Protein AF-A0A0M9AL67-F1 (afdb_monomer_lite)

Secondary structure (DSSP, 8-state):
--------GGGG--EEEEEEEEEESSGGG--TT-EEEETT--S-EEEEEEEEEEEEETTEEEEEEEEEEEEEE-GGG-EEEEEEEE-SSS-EEEEEEEEHHHHTT--SPPB--EEEEEEE-SS------------

Organism: NCBI:txid1765655

Radius of gyration: 18.08 Å; chains: 1; bounding box: 63×35×52 Å

pLDDT: mean 74.51, std 18.35, range [35.19, 95.38]

Sequence (135 aa):
MNERNQRSIDANLESIELGEPERIGHLSELEVGDRVVWGDYTTPRTVVQLGVREKGREGDTDAHVETPLVKVAGPRGKVHILAHRIHRYEEQGDIVATEERTFSKAGRIAAVDIVRTHIGGSRCRVEGNQPAEVA

Foldseek 3Di:
DDPPPCPPLLNPWDKDFDPDKDWDPAPVVADFQWWKDKDPDPDTWGFHDKDWDWDDQVPDRPDIDIWIWTWTQDPPRWIKIWTFDDDNPDDRHAIFIDTPVCVVVDDDTDGMIMITGIHTDPDPPDDDDDDDDDD

Structure (mmCIF, N/CA/C/O backbone):
data_AF-A0A0M9AL67-F1
#
_entry.id   AF-A0A0M9AL67-F1
#
loop_
_atom_site.group_PDB
_atom_site.id
_atom_site.type_symbol
_atom_site.label_atom_id
_atom_site.label_alt_id
_atom_site.label_comp_id
_atom_site.label_asym_id
_atom_site.label_entity_id
_atom_site.label_seq_id
_atom_site.pdbx_PDB_ins_code
_atom_site.Cartn_x
_atom_site.Cartn_y
_atom_site.Cartn_z
_atom_site.occupancy
_atom_site.B_iso_or_equiv
_atom_site.auth_seq_id
_atom_site.auth_comp_id
_atom_site.auth_asym_id
_atom_site.auth_atom_id
_atom_site.pdbx_PDB_model_num
ATOM 1 N N . MET A 1 1 ? 3.498 25.429 27.336 1.00 35.19 1 MET A N 1
ATOM 2 C CA . MET A 1 1 ? 3.402 23.998 26.977 1.00 35.19 1 MET A CA 1
ATOM 3 C C . MET A 1 1 ? 2.885 23.943 25.551 1.00 35.19 1 MET A C 1
ATOM 5 O O . MET A 1 1 ? 1.749 24.324 25.333 1.00 35.19 1 MET A O 1
ATOM 9 N N . ASN A 1 2 ? 3.733 23.606 24.575 1.00 35.72 2 ASN A N 1
ATOM 10 C CA . ASN A 1 2 ? 3.325 23.567 23.167 1.00 35.72 2 ASN A CA 1
ATOM 11 C C . ASN A 1 2 ? 2.825 22.161 22.841 1.00 35.72 2 ASN A C 1
ATOM 13 O O . ASN A 1 2 ? 3.619 21.276 22.519 1.00 35.72 2 ASN A O 1
ATOM 17 N N . GLU A 1 3 ? 1.514 21.971 22.947 1.00 37.78 3 GLU A N 1
ATOM 18 C CA . GLU A 1 3 ? 0.808 20.806 22.425 1.00 37.78 3 GLU A CA 1
ATOM 19 C C . GLU A 1 3 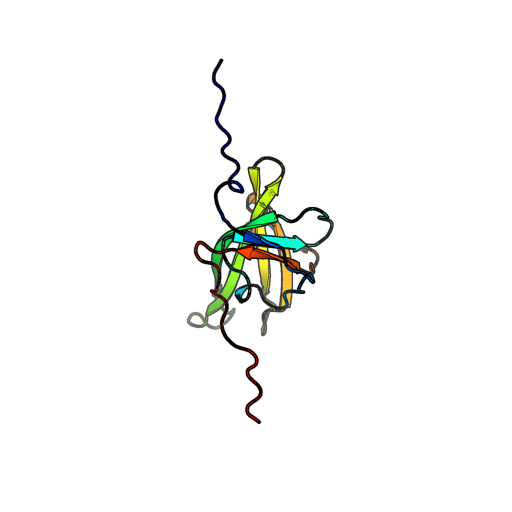? 0.946 20.811 20.901 1.00 37.78 3 GLU A C 1
ATOM 21 O O . GLU A 1 3 ? 0.213 21.476 20.167 1.00 37.78 3 GLU A O 1
ATOM 26 N N . ARG A 1 4 ? 1.973 20.112 20.408 1.00 44.41 4 ARG A N 1
ATOM 27 C CA . ARG A 1 4 ? 2.116 19.821 18.985 1.00 44.41 4 ARG A CA 1
ATOM 28 C C . ARG A 1 4 ? 0.943 18.935 18.604 1.00 44.41 4 ARG A C 1
ATOM 30 O O . ARG A 1 4 ? 0.946 17.740 18.874 1.00 44.41 4 ARG A O 1
ATOM 37 N N . ASN A 1 5 ? -0.045 19.577 17.999 1.00 39.50 5 ASN A N 1
ATOM 38 C CA . ASN A 1 5 ? -1.213 19.004 17.363 1.00 39.50 5 ASN A CA 1
ATOM 39 C C . ASN A 1 5 ? -0.748 18.040 16.255 1.00 39.50 5 ASN A C 1
ATOM 41 O O . ASN A 1 5 ? -0.662 18.396 15.081 1.00 39.50 5 ASN A O 1
ATOM 45 N N . GLN A 1 6 ? -0.368 16.823 16.652 1.00 41.16 6 GLN A N 1
ATOM 46 C CA . GLN A 1 6 ? -0.267 15.659 15.784 1.00 41.16 6 GLN A CA 1
ATOM 47 C C . GLN A 1 6 ? -1.692 15.325 15.351 1.00 41.16 6 GLN A C 1
ATOM 49 O O . GLN A 1 6 ? -2.309 14.393 15.857 1.00 41.16 6 GLN A O 1
ATOM 54 N N . ARG A 1 7 ? -2.239 16.125 14.428 1.00 41.28 7 ARG A N 1
ATOM 55 C CA . ARG A 1 7 ? -3.385 15.704 13.629 1.00 41.28 7 ARG A CA 1
ATOM 56 C C . ARG A 1 7 ? -2.927 14.439 12.922 1.00 41.28 7 ARG A C 1
ATOM 58 O O . ARG A 1 7 ? -2.105 14.512 12.008 1.00 41.28 7 ARG A O 1
ATOM 65 N N . SER A 1 8 ? -3.346 13.288 13.447 1.00 48.88 8 SER A N 1
ATOM 66 C CA . SER A 1 8 ? -3.047 11.996 12.847 1.00 48.88 8 SER A CA 1
ATOM 67 C C . SER A 1 8 ? -3.469 12.090 11.391 1.00 48.88 8 SER A C 1
ATOM 69 O O . SER A 1 8 ? -4.581 12.526 11.102 1.00 48.88 8 SER A O 1
ATOM 71 N N . ILE A 1 9 ? -2.576 11.731 10.478 1.00 51.62 9 ILE A N 1
ATOM 72 C CA . ILE A 1 9 ? -2.830 11.780 9.032 1.00 51.62 9 ILE A CA 1
ATOM 73 C C . ILE A 1 9 ? -4.054 10.897 8.683 1.00 51.62 9 ILE A C 1
ATOM 75 O O . ILE A 1 9 ? -4.727 11.131 7.688 1.00 51.62 9 ILE A O 1
ATOM 79 N N . ASP A 1 10 ? -4.403 9.959 9.572 1.00 49.06 10 ASP A N 1
ATOM 80 C CA . ASP A 1 10 ? -5.607 9.121 9.544 1.00 49.06 10 ASP A CA 1
ATOM 81 C C . ASP A 1 10 ? -6.940 9.863 9.771 1.00 49.06 10 ASP A C 1
ATOM 83 O O . ASP A 1 10 ? -7.990 9.358 9.390 1.00 49.06 10 ASP A O 1
ATOM 87 N N . ALA A 1 11 ? -6.945 11.021 10.439 1.00 47.31 11 ALA A N 1
ATOM 88 C CA . ALA A 1 11 ? -8.153 11.546 11.087 1.00 47.31 11 ALA A CA 1
ATOM 89 C C . ALA A 1 11 ? -9.150 12.261 10.154 1.00 47.31 11 ALA A C 1
ATOM 91 O O . ALA A 1 11 ? -10.189 12.703 10.631 1.00 47.31 11 ALA A O 1
ATOM 92 N N . ASN A 1 12 ? -8.849 12.404 8.859 1.00 54.31 12 ASN A N 1
ATOM 93 C CA . ASN A 1 12 ? -9.640 13.240 7.944 1.00 54.31 12 ASN A CA 1
ATOM 94 C C . ASN A 1 12 ? -10.112 12.530 6.665 1.00 54.31 12 ASN A C 1
ATOM 96 O O . ASN A 1 12 ? -10.646 13.189 5.776 1.00 54.31 12 ASN A O 1
ATOM 100 N N . LEU A 1 13 ? -9.900 11.216 6.551 1.00 68.88 13 LEU A N 1
ATOM 101 C CA . LEU A 1 13 ? -10.368 10.426 5.413 1.00 68.88 13 LEU A CA 1
ATOM 102 C C . LEU A 1 13 ? -11.521 9.534 5.883 1.00 68.88 13 LEU A C 1
ATOM 104 O O . LEU A 1 13 ? -11.318 8.585 6.644 1.00 68.88 13 LEU A O 1
ATOM 108 N N . GLU A 1 14 ? -12.740 9.889 5.477 1.00 74.75 14 GLU A N 1
ATOM 109 C CA . GLU A 1 14 ? -13.932 9.074 5.717 1.00 74.75 14 GLU A CA 1
ATOM 110 C C . GLU A 1 14 ? -13.779 7.724 5.004 1.00 74.75 14 GLU A C 1
ATOM 112 O O . GLU A 1 14 ? -13.307 7.651 3.867 1.00 74.75 14 GLU A O 1
ATOM 117 N N . SER A 1 15 ? -14.129 6.645 5.706 1.00 82.31 15 SER A N 1
ATOM 118 C CA . SER A 1 15 ? -14.033 5.276 5.194 1.00 82.31 15 SER A CA 1
ATOM 119 C C . SER A 1 15 ? -15.153 4.417 5.772 1.00 82.31 15 SER A C 1
ATOM 121 O O . SER A 1 15 ? -15.598 4.654 6.898 1.00 82.31 15 SER A O 1
ATOM 123 N N . ILE A 1 16 ? -15.606 3.434 4.999 1.00 86.19 16 ILE A N 1
ATOM 124 C CA . ILE A 1 16 ? -16.683 2.508 5.364 1.00 86.19 16 ILE A CA 1
ATOM 125 C C . ILE A 1 16 ? -16.072 1.127 5.567 1.00 86.19 16 ILE A C 1
ATOM 127 O O . ILE A 1 16 ? -15.363 0.638 4.688 1.00 86.19 16 ILE A O 1
ATOM 131 N N . GLU A 1 17 ? -16.334 0.514 6.721 1.00 88.75 17 GLU A N 1
ATOM 132 C CA . GLU A 1 17 ? -15.915 -0.859 7.014 1.00 88.75 17 GLU A CA 1
ATOM 133 C C . GLU A 1 17 ? -16.648 -1.854 6.104 1.00 88.75 17 GLU A C 1
ATOM 135 O O . GLU A 1 17 ? -17.858 -1.754 5.895 1.00 88.75 17 GLU A O 1
ATOM 140 N N . LEU A 1 18 ? -15.905 -2.808 5.547 1.00 87.19 18 LEU A N 1
ATOM 141 C CA . LEU A 1 18 ? -16.454 -3.877 4.723 1.00 87.19 18 LEU A CA 1
ATOM 142 C C . LEU A 1 18 ? -17.014 -4.993 5.606 1.00 87.19 18 LEU A C 1
ATOM 144 O O . LEU A 1 18 ? -16.375 -5.400 6.574 1.00 87.19 18 LEU A O 1
ATOM 148 N N . GLY A 1 19 ? -18.177 -5.533 5.231 1.00 84.44 19 GLY A N 1
ATOM 149 C CA . GLY A 1 19 ? -18.757 -6.697 5.911 1.00 84.44 19 GLY A CA 1
ATOM 150 C C . GLY A 1 19 ? -17.884 -7.951 5.798 1.00 84.44 19 GLY A C 1
ATOM 151 O O . GLY A 1 19 ? -17.827 -8.746 6.731 1.00 84.44 19 GLY A O 1
ATOM 152 N N . GLU A 1 20 ? -17.155 -8.088 4.688 1.00 89.06 20 GLU A N 1
ATOM 153 C CA . GLU A 1 20 ? -16.137 -9.117 4.486 1.00 89.06 20 GLU A CA 1
ATOM 154 C C . GLU A 1 20 ? -14.843 -8.461 3.976 1.00 89.06 20 GLU A C 1
ATOM 156 O O . GLU A 1 20 ? -14.890 -7.712 2.995 1.00 89.06 20 GLU A O 1
ATOM 161 N N . PRO A 1 21 ? -13.684 -8.700 4.621 1.00 92.00 21 PRO A N 1
ATOM 162 C CA . PRO A 1 21 ? -12.407 -8.191 4.136 1.00 92.00 21 PRO A CA 1
ATOM 163 C C . PRO A 1 21 ? -12.048 -8.748 2.757 1.00 92.00 21 PRO A C 1
ATOM 165 O O . PRO A 1 21 ? -12.215 -9.935 2.483 1.00 92.00 21 PRO A O 1
ATOM 168 N N . GLU A 1 22 ? -11.476 -7.901 1.911 1.00 93.25 22 GLU A N 1
ATOM 169 C CA . GLU A 1 22 ? -11.192 -8.220 0.515 1.00 93.25 22 GLU A CA 1
ATOM 170 C C . GLU A 1 22 ? -9.690 -8.323 0.269 1.00 93.25 22 GLU A C 1
ATOM 172 O O . GLU A 1 22 ? -8.923 -7.425 0.620 1.00 93.25 22 GLU A O 1
ATOM 177 N N . ARG A 1 23 ? -9.245 -9.419 -0.349 1.00 92.62 23 ARG A N 1
ATOM 178 C CA . ARG A 1 23 ? -7.838 -9.573 -0.725 1.00 92.62 23 ARG A CA 1
ATOM 179 C C . ARG A 1 23 ? -7.546 -8.740 -1.966 1.00 92.62 23 ARG A C 1
ATOM 181 O O . ARG A 1 23 ? -8.221 -8.881 -2.976 1.00 92.62 23 ARG A O 1
ATOM 188 N N . ILE A 1 24 ? -6.495 -7.937 -1.893 1.00 92.69 24 ILE A N 1
ATOM 189 C CA . ILE A 1 24 ? -6.051 -7.089 -2.995 1.00 92.69 24 ILE A CA 1
ATOM 190 C C . ILE A 1 24 ? -4.991 -7.838 -3.792 1.00 92.69 24 ILE A C 1
ATOM 192 O O . ILE A 1 24 ? -3.938 -8.189 -3.254 1.00 92.69 24 ILE A O 1
ATOM 196 N N . GLY A 1 25 ? -5.281 -8.087 -5.068 1.00 86.94 25 GLY A N 1
ATOM 197 C CA . GLY A 1 25 ? -4.338 -8.710 -5.996 1.00 86.94 25 GLY A CA 1
ATOM 198 C C . GLY A 1 25 ? -3.393 -7.687 -6.620 1.00 86.94 25 GLY A C 1
ATOM 199 O O . GLY A 1 25 ? -2.252 -8.007 -6.949 1.00 86.94 25 GLY A O 1
ATOM 200 N N . HIS A 1 26 ? -3.846 -6.442 -6.754 1.00 90.06 26 HIS A N 1
ATOM 201 C CA . HIS A 1 26 ? -3.123 -5.397 -7.445 1.00 90.06 26 HIS A CA 1
ATOM 202 C C . HIS A 1 26 ? -3.302 -4.019 -6.792 1.00 90.06 26 HIS A C 1
ATOM 204 O O . HIS A 1 26 ? -4.400 -3.568 -6.487 1.00 90.06 26 HIS A O 1
ATOM 210 N N . LEU A 1 27 ? -2.200 -3.281 -6.623 1.00 91.44 27 LEU A N 1
ATOM 211 C CA . LEU A 1 27 ? -2.202 -1.982 -5.934 1.00 91.44 27 LEU A CA 1
ATOM 212 C C . LEU A 1 27 ? -3.040 -0.882 -6.610 1.00 91.44 27 LEU A C 1
ATOM 214 O O . LEU A 1 27 ? -3.343 0.113 -5.961 1.00 91.44 27 LEU A O 1
ATOM 218 N N . SER A 1 28 ? -3.420 -1.037 -7.883 1.00 89.69 28 SER A N 1
ATOM 219 C CA . SER A 1 28 ? -4.339 -0.099 -8.552 1.00 89.69 28 SER A CA 1
ATOM 220 C C . SER A 1 28 ? -5.789 -0.220 -8.078 1.00 89.69 28 SER A C 1
ATOM 222 O O . SER A 1 28 ? -6.605 0.614 -8.446 1.00 89.69 28 SER A O 1
ATOM 224 N N . GLU A 1 29 ? -6.124 -1.267 -7.322 1.00 91.62 29 GLU A N 1
ATOM 225 C CA . GLU A 1 29 ? -7.458 -1.472 -6.745 1.00 91.62 29 GLU A CA 1
ATOM 226 C C . GLU A 1 29 ? -7.690 -0.624 -5.484 1.00 91.62 29 GLU A C 1
ATOM 228 O O . GLU A 1 29 ? -8.814 -0.562 -4.982 1.00 91.62 29 GLU A O 1
ATOM 233 N N . LEU A 1 30 ? -6.625 -0.006 -4.958 1.00 92.38 30 LEU A N 1
ATOM 234 C CA . LEU A 1 30 ? -6.650 0.798 -3.743 1.00 92.38 30 LEU A CA 1
ATOM 235 C C . LEU A 1 30 ? -6.894 2.275 -4.034 1.00 92.38 30 LEU A C 1
ATOM 237 O O . LEU A 1 30 ? -6.319 2.853 -4.958 1.00 92.38 30 LEU A O 1
ATOM 241 N N . GLU A 1 31 ? -7.660 2.903 -3.150 1.00 92.00 31 GLU A N 1
ATOM 242 C CA . GLU A 1 31 ? -7.947 4.334 -3.180 1.00 92.00 31 GLU A CA 1
ATOM 243 C C . GLU A 1 31 ? -7.407 5.055 -1.933 1.00 92.00 31 GLU A C 1
ATOM 245 O O . GLU A 1 31 ? -7.147 4.455 -0.887 1.00 92.00 31 GLU A O 1
ATOM 250 N N . VAL A 1 32 ? -7.206 6.375 -2.025 1.00 91.00 32 VAL A N 1
ATOM 251 C CA . VAL A 1 32 ? -6.854 7.183 -0.845 1.00 91.00 32 VAL A CA 1
ATOM 252 C C . VAL A 1 32 ? -8.016 7.154 0.146 1.00 91.00 32 VAL A C 1
ATOM 254 O O . VAL A 1 32 ? -9.145 7.481 -0.202 1.00 91.00 32 VAL A O 1
ATOM 257 N N . GLY A 1 33 ? -7.720 6.806 1.397 1.00 89.88 33 GLY A N 1
ATOM 258 C CA . GLY A 1 33 ? -8.711 6.603 2.452 1.00 89.88 33 GLY A CA 1
ATOM 259 C C . GLY A 1 33 ? -9.078 5.139 2.687 1.00 89.88 33 GLY A C 1
ATOM 260 O O . GLY A 1 33 ? -9.607 4.840 3.7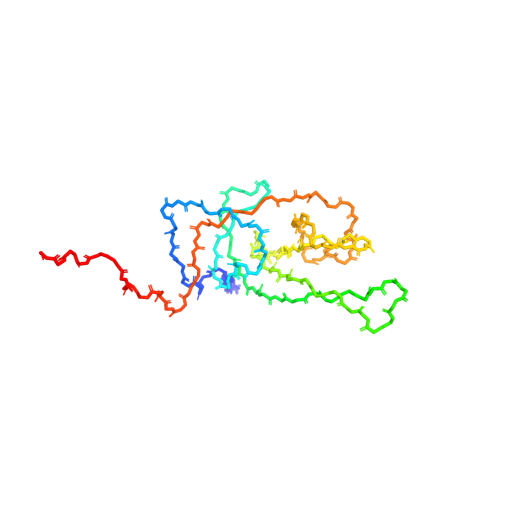58 1.00 89.88 33 GLY A O 1
ATOM 261 N N . ASP A 1 34 ? -8.746 4.226 1.764 1.00 93.44 34 ASP A N 1
ATOM 262 C CA . ASP A 1 34 ? -8.880 2.790 2.017 1.00 93.44 34 ASP A CA 1
ATOM 263 C C . ASP A 1 34 ? -8.091 2.411 3.266 1.00 93.44 34 ASP A C 1
ATOM 265 O O . ASP A 1 34 ? -7.006 2.943 3.529 1.00 93.44 34 ASP A O 1
ATOM 269 N N . ARG A 1 35 ? -8.614 1.455 4.036 1.00 93.50 35 ARG A N 1
ATOM 270 C CA . ARG A 1 35 ? -7.866 0.868 5.148 1.00 93.50 35 ARG A CA 1
ATOM 271 C C . ARG A 1 35 ? -7.482 -0.553 4.822 1.00 93.50 35 ARG A C 1
ATOM 273 O O . ARG A 1 35 ? -8.331 -1.381 4.497 1.00 93.50 35 ARG A O 1
ATOM 280 N N . VAL A 1 36 ? -6.193 -0.829 4.956 1.00 93.88 36 VAL A N 1
ATOM 281 C CA . VAL A 1 36 ? -5.592 -2.108 4.596 1.00 93.88 36 VAL A CA 1
ATOM 282 C C . VAL A 1 36 ? -4.793 -2.695 5.747 1.00 93.88 36 VAL A C 1
ATOM 284 O O . VAL A 1 36 ? -4.264 -1.984 6.604 1.00 93.88 36 VAL A O 1
ATOM 287 N N . VAL A 1 37 ? -4.698 -4.015 5.744 1.00 93.75 37 VAL A N 1
ATOM 288 C CA . VAL A 1 37 ? -3.833 -4.824 6.596 1.00 93.75 37 VAL A CA 1
ATOM 289 C C . VAL A 1 37 ? -2.870 -5.580 5.684 1.00 93.75 37 VAL A C 1
ATOM 291 O O . VAL A 1 37 ? -3.271 -6.039 4.616 1.00 93.75 37 VAL A O 1
ATOM 294 N N . TRP A 1 38 ? -1.598 -5.682 6.069 1.00 91.56 38 TRP A N 1
ATOM 295 C CA . TRP A 1 38 ? -0.588 -6.421 5.307 1.00 91.56 38 TRP A CA 1
ATOM 296 C C . TRP A 1 38 ? 0.492 -6.998 6.221 1.00 91.56 38 TRP A C 1
ATOM 298 O O . TRP A 1 38 ? 0.795 -6.430 7.275 1.00 91.56 38 TRP A O 1
ATOM 308 N N . GLY A 1 39 ? 1.123 -8.089 5.782 1.00 85.75 39 GLY A N 1
ATOM 309 C CA . GLY A 1 39 ? 2.201 -8.749 6.528 1.00 85.75 39 GLY A CA 1
ATOM 310 C C . GLY A 1 39 ? 1.794 -9.081 7.970 1.00 85.75 39 GLY A C 1
ATOM 311 O O . GLY A 1 39 ? 0.722 -9.631 8.197 1.00 85.75 39 GLY A O 1
ATOM 312 N N . ASP A 1 40 ? 2.631 -8.700 8.939 1.00 82.38 40 ASP A N 1
ATOM 313 C CA . ASP A 1 40 ? 2.398 -8.959 10.372 1.00 82.38 40 ASP A CA 1
ATOM 314 C C . ASP A 1 40 ? 1.504 -7.913 11.063 1.00 82.38 40 ASP A C 1
ATOM 316 O O . ASP A 1 40 ? 1.286 -7.968 12.278 1.00 82.38 40 ASP A O 1
ATOM 320 N N . TYR A 1 41 ? 1.015 -6.904 10.335 1.00 83.19 41 TYR A N 1
ATOM 321 C CA . TYR A 1 41 ? 0.104 -5.934 10.931 1.00 83.19 41 TYR A CA 1
ATOM 322 C C . TYR A 1 41 ? -1.257 -6.582 11.191 1.00 83.19 41 TYR A C 1
ATOM 324 O O . TYR A 1 41 ? -1.782 -7.306 10.360 1.00 83.19 41 TYR A O 1
ATOM 332 N N . THR A 1 42 ? -1.853 -6.279 12.345 1.00 83.81 42 THR A N 1
ATOM 333 C CA . THR A 1 42 ? -3.200 -6.750 12.723 1.00 83.81 42 THR A CA 1
ATOM 334 C C . THR A 1 42 ? -4.221 -5.617 12.808 1.00 83.81 42 THR A C 1
ATOM 336 O O . THR A 1 42 ? -5.422 -5.854 12.876 1.00 83.81 42 THR A O 1
ATOM 339 N N . THR A 1 43 ? -3.756 -4.366 12.803 1.00 89.31 43 THR A N 1
ATOM 340 C CA . THR A 1 43 ? -4.606 -3.171 12.828 1.00 89.31 43 THR A CA 1
ATOM 341 C C . THR A 1 43 ? -4.650 -2.538 11.438 1.00 89.31 43 THR A C 1
ATOM 343 O O . THR A 1 43 ? -3.570 -2.246 10.910 1.00 89.31 43 THR A O 1
ATOM 346 N N . PRO A 1 44 ? -5.845 -2.261 10.875 1.00 91.81 44 PRO A N 1
ATOM 347 C CA . PRO A 1 44 ? -5.978 -1.566 9.600 1.00 91.81 44 PRO A CA 1
ATOM 348 C C . PRO A 1 44 ? -5.280 -0.208 9.594 1.00 91.81 44 PRO A C 1
ATOM 350 O O . PRO A 1 44 ? -5.291 0.516 10.594 1.00 91.81 44 PRO A O 1
ATOM 353 N N . ARG A 1 45 ? -4.686 0.151 8.457 1.00 92.56 45 ARG A N 1
ATOM 354 C CA . ARG A 1 45 ? -4.015 1.438 8.255 1.00 92.56 45 ARG A CA 1
ATOM 355 C C . ARG A 1 45 ? -4.484 2.115 6.986 1.00 92.56 45 ARG A C 1
ATOM 357 O O . ARG A 1 45 ? -4.764 1.451 5.995 1.00 92.56 45 ARG A O 1
ATOM 364 N N . THR A 1 46 ? -4.497 3.438 7.028 1.00 92.44 46 THR A N 1
ATOM 365 C CA . THR A 1 46 ? -5.052 4.275 5.970 1.00 92.44 46 THR A CA 1
ATOM 366 C C . THR A 1 46 ? -4.069 4.447 4.820 1.00 92.44 46 THR A C 1
ATOM 368 O O . THR A 1 46 ? -2.910 4.817 5.030 1.00 92.44 46 THR A O 1
ATOM 371 N N . VAL A 1 47 ? -4.539 4.230 3.597 1.00 92.56 47 VAL A N 1
ATOM 372 C CA . VAL A 1 47 ? -3.867 4.661 2.373 1.00 92.56 47 VAL A CA 1
ATOM 373 C C . VAL A 1 47 ? -3.921 6.183 2.313 1.00 92.56 47 VAL A C 1
ATOM 375 O O . VAL A 1 47 ? -4.993 6.779 2.279 1.00 92.56 47 VAL A O 1
ATOM 378 N N . VAL A 1 48 ? -2.756 6.824 2.307 1.00 91.88 48 VAL A N 1
ATOM 379 C CA . VAL A 1 48 ? -2.645 8.291 2.371 1.00 91.88 48 VAL A CA 1
ATOM 380 C C . VAL A 1 48 ? -2.273 8.918 1.035 1.00 91.88 48 VAL A C 1
ATOM 382 O O . VAL A 1 48 ? -2.498 10.108 0.837 1.00 91.88 48 VAL A O 1
ATOM 385 N N . GLN A 1 49 ? -1.678 8.146 0.125 1.00 91.06 49 GLN A N 1
ATOM 386 C CA . GLN A 1 49 ? -1.265 8.642 -1.182 1.00 91.06 49 GLN A CA 1
ATOM 387 C C . GLN A 1 49 ? -1.089 7.486 -2.171 1.00 91.06 49 GLN A C 1
ATOM 389 O O . GLN A 1 49 ? -0.534 6.444 -1.824 1.00 91.06 49 GLN A O 1
ATOM 394 N N . LEU A 1 50 ? -1.497 7.720 -3.416 1.00 91.94 50 LEU A N 1
ATOM 395 C CA . LEU A 1 50 ? -1.204 6.869 -4.567 1.00 91.94 50 LEU A CA 1
ATOM 396 C C . LEU A 1 50 ? -0.101 7.511 -5.413 1.00 91.94 50 LEU A C 1
ATOM 398 O O . LEU A 1 50 ? 0.071 8.733 -5.425 1.00 91.94 50 LEU A O 1
ATOM 402 N N . GLY A 1 51 ? 0.653 6.689 -6.125 1.00 89.19 51 GLY A N 1
ATOM 403 C CA . GLY A 1 51 ? 1.668 7.139 -7.061 1.00 89.19 51 GLY A CA 1
ATOM 404 C C . GLY A 1 51 ? 2.037 6.048 -8.049 1.00 89.19 51 GLY A C 1
ATOM 405 O O . GLY A 1 51 ? 1.510 4.938 -8.010 1.00 89.19 51 GLY A O 1
ATOM 406 N N . VAL A 1 52 ? 2.978 6.371 -8.925 1.00 87.06 52 VAL A N 1
ATOM 407 C CA . VAL A 1 52 ? 3.538 5.440 -9.900 1.00 87.06 52 VAL A CA 1
ATOM 408 C C . VAL A 1 52 ? 5.054 5.501 -9.792 1.00 87.06 52 VAL A C 1
ATOM 410 O O . VAL A 1 52 ? 5.639 6.549 -9.513 1.00 87.06 52 VAL A O 1
ATOM 413 N N . ARG A 1 53 ? 5.691 4.349 -9.961 1.00 81.12 53 ARG A N 1
ATOM 414 C CA . ARG A 1 53 ? 7.127 4.222 -10.145 1.00 81.12 53 ARG A CA 1
ATOM 415 C C . ARG A 1 53 ? 7.400 3.776 -11.564 1.00 81.12 53 ARG A C 1
ATOM 417 O O . ARG A 1 53 ? 6.957 2.703 -11.966 1.00 81.12 53 ARG A O 1
ATOM 424 N N . GLU A 1 54 ? 8.237 4.542 -12.237 1.00 78.06 54 GLU A N 1
ATOM 425 C CA . GLU A 1 54 ? 8.824 4.169 -13.514 1.00 78.06 54 GLU A CA 1
ATOM 426 C C . GLU A 1 54 ? 10.186 3.506 -13.296 1.00 78.06 54 GLU A C 1
ATOM 428 O O . GLU A 1 54 ? 11.003 3.933 -12.469 1.00 78.06 54 GLU A O 1
ATOM 433 N N . LYS A 1 55 ? 10.443 2.436 -14.043 1.00 72.19 55 LYS A N 1
ATOM 434 C CA . LYS A 1 55 ? 11.769 1.832 -14.157 1.00 72.19 55 LYS A CA 1
ATOM 435 C C . LYS A 1 55 ? 12.085 1.629 -15.633 1.00 72.19 55 LYS A C 1
ATOM 437 O O . LYS A 1 55 ? 11.317 0.979 -16.335 1.00 72.19 55 LYS A O 1
ATOM 442 N N . GLY A 1 56 ? 13.216 2.169 -16.088 1.00 63.81 56 GLY A N 1
ATOM 443 C CA . GLY A 1 56 ? 13.715 1.913 -17.440 1.00 63.81 56 GLY A CA 1
ATOM 444 C C . GLY A 1 56 ? 14.018 0.428 -17.647 1.00 63.81 56 GLY A C 1
ATOM 445 O O . GLY A 1 56 ? 14.532 -0.240 -16.738 1.00 63.81 56 GLY A O 1
ATOM 446 N N . ARG A 1 57 ? 13.677 -0.092 -18.826 1.00 65.88 57 ARG A N 1
ATOM 447 C CA . ARG A 1 57 ? 13.996 -1.458 -19.232 1.00 65.88 57 ARG A CA 1
ATOM 448 C C . ARG A 1 57 ? 15.484 -1.536 -19.574 1.00 65.88 57 ARG A C 1
ATOM 450 O O . ARG A 1 57 ? 16.014 -0.740 -20.341 1.00 65.88 57 ARG A O 1
ATOM 457 N N . GLU A 1 58 ? 16.189 -2.491 -18.978 1.00 60.75 58 GLU A N 1
ATOM 458 C CA . GLU A 1 58 ? 17.609 -2.695 -19.275 1.00 60.75 58 GLU A CA 1
ATOM 459 C C . GLU A 1 58 ? 17.759 -3.170 -20.731 1.00 60.75 58 GLU A C 1
ATOM 461 O O . GLU A 1 58 ? 17.219 -4.213 -21.097 1.00 60.75 58 GLU A O 1
ATOM 466 N N . GLY A 1 59 ? 18.469 -2.394 -21.557 1.00 64.50 59 GLY A N 1
ATOM 467 C CA . GLY A 1 59 ? 18.687 -2.687 -22.980 1.00 64.50 59 GLY A CA 1
ATOM 468 C C . GLY A 1 59 ? 17.748 -1.969 -23.956 1.00 64.50 59 GLY A C 1
ATOM 469 O O . GLY A 1 59 ? 17.957 -2.088 -25.159 1.00 64.50 59 GLY A O 1
ATOM 470 N N . ASP A 1 60 ? 16.772 -1.204 -23.463 1.00 67.12 60 ASP A N 1
ATOM 471 C CA . ASP A 1 60 ? 15.888 -0.374 -24.285 1.00 67.12 60 ASP A CA 1
ATOM 472 C C . ASP A 1 60 ? 15.656 0.970 -23.581 1.00 67.12 60 ASP A C 1
ATOM 474 O O . ASP A 1 60 ? 14.932 1.057 -22.589 1.00 67.12 60 ASP A O 1
ATOM 478 N N . THR A 1 61 ? 16.348 2.008 -24.058 1.00 60.66 61 THR A N 1
ATOM 479 C CA . THR A 1 61 ? 16.388 3.335 -23.424 1.00 60.66 61 THR A CA 1
ATOM 480 C C . THR A 1 61 ? 15.030 4.041 -23.442 1.00 60.66 61 THR A C 1
ATOM 482 O O . THR A 1 61 ? 14.805 4.897 -22.590 1.00 60.66 61 THR A O 1
ATOM 485 N N . ASP A 1 62 ? 14.133 3.663 -24.359 1.00 64.69 62 ASP A N 1
ATOM 486 C CA . ASP A 1 62 ? 12.822 4.299 -24.544 1.00 64.69 62 ASP A CA 1
ATOM 487 C C . ASP A 1 62 ? 11.670 3.488 -23.919 1.00 64.69 62 ASP A C 1
ATOM 489 O O . ASP A 1 62 ? 10.535 3.964 -23.843 1.00 64.69 62 ASP A O 1
ATOM 493 N N . ALA A 1 63 ? 11.937 2.270 -23.432 1.00 65.94 63 ALA A N 1
ATOM 494 C CA . ALA A 1 63 ? 10.933 1.442 -22.773 1.00 65.94 63 ALA A CA 1
ATOM 495 C C . ALA A 1 63 ? 10.946 1.640 -21.249 1.00 65.94 63 ALA A C 1
ATOM 497 O O . ALA A 1 63 ? 11.908 1.299 -20.552 1.00 65.94 63 ALA A O 1
ATOM 498 N N . HIS A 1 64 ? 9.825 2.116 -20.706 1.00 69.62 64 HIS A N 1
ATOM 499 C CA . HIS A 1 64 ? 9.600 2.254 -19.268 1.00 69.62 64 HIS A CA 1
ATOM 500 C C . HIS A 1 64 ? 8.514 1.288 -18.793 1.00 69.62 64 HIS A C 1
ATOM 502 O O . HIS A 1 64 ? 7.498 1.094 -19.456 1.00 69.62 64 HIS A O 1
ATOM 508 N N . VAL A 1 65 ? 8.730 0.684 -17.625 1.00 76.06 65 VAL A N 1
ATOM 509 C CA . VAL A 1 65 ? 7.700 -0.081 -16.917 1.00 76.06 65 VAL A CA 1
ATOM 510 C C . VAL A 1 65 ? 7.155 0.786 -15.794 1.00 76.06 65 VAL A C 1
ATOM 512 O O . VAL A 1 65 ? 7.886 1.135 -14.862 1.00 76.06 65 VAL A O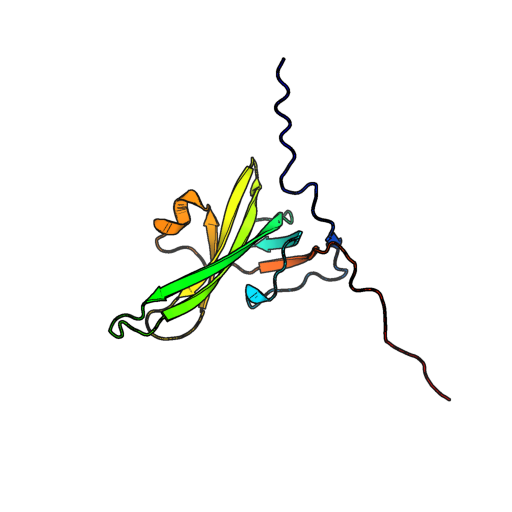 1
ATOM 515 N N . GLU A 1 66 ? 5.871 1.110 -15.884 1.00 78.75 66 GLU A N 1
ATOM 516 C CA . GLU A 1 66 ? 5.118 1.779 -14.831 1.00 78.75 66 GLU A CA 1
ATOM 517 C C . GLU A 1 66 ? 4.547 0.751 -13.851 1.00 78.75 66 GLU A C 1
ATOM 519 O O . GLU A 1 66 ? 3.953 -0.262 -14.228 1.00 78.75 66 GLU A O 1
ATOM 524 N N . THR A 1 67 ? 4.731 1.007 -12.558 1.00 82.62 67 THR A N 1
ATOM 525 C CA . THR A 1 67 ? 4.162 0.181 -11.489 1.00 82.62 67 THR A CA 1
ATOM 526 C C . THR A 1 67 ? 3.513 1.056 -10.426 1.00 82.62 67 THR A C 1
ATOM 528 O O . THR A 1 67 ? 4.124 2.041 -10.002 1.00 82.62 67 THR A O 1
ATOM 531 N N . PRO A 1 68 ? 2.292 0.734 -9.969 1.00 87.44 68 PRO A N 1
ATOM 532 C CA . PRO A 1 68 ? 1.652 1.512 -8.921 1.00 87.44 68 PRO A CA 1
ATOM 533 C C . PRO A 1 68 ? 2.417 1.416 -7.597 1.00 87.44 68 PRO A C 1
ATOM 535 O O . PRO A 1 68 ? 2.954 0.369 -7.223 1.00 87.44 68 PRO A O 1
ATOM 538 N N . LEU A 1 69 ? 2.442 2.542 -6.889 1.00 90.94 69 LEU A N 1
ATOM 539 C CA . LEU A 1 69 ? 2.943 2.698 -5.533 1.00 90.94 69 LEU A CA 1
ATOM 540 C C . LEU A 1 69 ? 1.824 3.205 -4.636 1.00 90.94 69 LEU A C 1
ATOM 542 O O . LEU A 1 69 ? 1.101 4.135 -4.991 1.00 90.94 69 LEU A O 1
ATOM 546 N N . VAL A 1 70 ? 1.748 2.658 -3.430 1.00 92.94 70 VAL A N 1
ATOM 547 C CA . VAL A 1 70 ? 0.762 3.079 -2.435 1.00 92.94 70 VAL A CA 1
ATOM 548 C C . VAL A 1 70 ? 1.480 3.426 -1.145 1.00 92.94 70 VAL A C 1
ATOM 550 O O . VAL A 1 70 ? 2.256 2.631 -0.620 1.00 92.94 70 VAL A O 1
ATOM 553 N N . LYS A 1 71 ? 1.234 4.626 -0.625 1.00 93.06 71 LYS A N 1
ATOM 554 C CA . LYS A 1 71 ? 1.727 5.043 0.685 1.00 93.06 71 LYS A CA 1
ATOM 555 C C . LYS A 1 71 ? 0.652 4.822 1.730 1.00 93.06 71 LYS A C 1
ATOM 557 O O . LYS A 1 71 ? -0.480 5.276 1.570 1.00 93.06 71 LYS A O 1
ATOM 562 N N . VAL A 1 72 ? 1.037 4.187 2.826 1.00 91.94 72 VAL A N 1
ATOM 563 C CA . VAL A 1 72 ? 0.143 3.827 3.924 1.00 91.94 72 VAL A CA 1
ATOM 564 C C . VAL A 1 72 ? 0.675 4.392 5.233 1.00 91.94 72 VAL A C 1
ATOM 566 O O . VAL A 1 72 ? 1.877 4.322 5.520 1.00 91.94 72 VAL A O 1
ATOM 569 N N . ALA A 1 73 ? -0.222 4.963 6.035 1.00 90.31 73 ALA A N 1
ATOM 570 C CA . ALA A 1 73 ? 0.103 5.492 7.349 1.00 90.31 73 ALA A CA 1
ATOM 571 C C . ALA A 1 73 ? 0.649 4.383 8.262 1.00 90.31 73 ALA A C 1
ATOM 573 O O . ALA A 1 73 ? 0.071 3.310 8.422 1.00 90.31 73 ALA A O 1
ATOM 574 N N . GLY A 1 74 ? 1.801 4.635 8.871 1.00 85.12 74 GLY A N 1
ATOM 575 C CA . GLY A 1 74 ? 2.446 3.747 9.825 1.00 85.12 74 GLY A CA 1
ATOM 576 C C . GLY A 1 74 ? 2.326 4.254 11.265 1.00 85.12 74 GLY A C 1
ATOM 577 O O . GLY A 1 74 ? 2.075 5.438 11.511 1.00 85.12 74 GLY A O 1
ATOM 578 N N . PRO A 1 75 ? 2.566 3.381 12.256 1.00 82.56 75 PRO A N 1
ATOM 579 C CA . PRO A 1 75 ? 2.579 3.782 13.656 1.00 82.56 75 PRO A CA 1
ATOM 580 C C . PRO A 1 75 ? 3.625 4.875 13.912 1.00 82.56 75 PRO A C 1
ATOM 582 O O . PRO A 1 75 ? 4.701 4.883 13.311 1.00 82.56 75 PRO A O 1
ATOM 585 N N . ARG A 1 76 ? 3.326 5.778 14.855 1.00 83.31 76 ARG A N 1
ATOM 586 C CA . ARG A 1 76 ? 4.218 6.879 15.276 1.00 83.31 76 ARG A CA 1
ATOM 587 C C . ARG A 1 76 ? 4.601 7.837 14.134 1.00 83.31 76 ARG A C 1
ATOM 589 O O . ARG A 1 76 ? 5.708 8.369 14.126 1.00 83.31 76 ARG A O 1
ATOM 596 N N . GLY A 1 77 ? 3.697 8.046 13.174 1.00 79.12 77 GLY A N 1
ATOM 597 C CA . GLY A 1 77 ? 3.899 8.974 12.055 1.00 79.12 77 GLY A CA 1
ATOM 598 C C . GLY A 1 77 ? 4.863 8.465 10.982 1.00 79.12 77 GLY A C 1
ATOM 599 O O . GLY A 1 77 ? 5.370 9.255 10.188 1.00 79.12 77 GLY A O 1
ATOM 600 N N . LYS A 1 78 ? 5.152 7.159 10.967 1.00 85.50 78 LYS A N 1
ATOM 601 C CA . LYS A 1 78 ? 5.887 6.521 9.871 1.00 85.50 78 LYS A CA 1
ATOM 602 C C . LYS A 1 78 ? 5.015 6.442 8.616 1.00 85.50 78 LYS A C 1
ATOM 604 O O . LYS A 1 78 ? 3.795 6.509 8.701 1.00 85.50 78 LYS A O 1
ATOM 609 N N . VAL A 1 79 ? 5.647 6.231 7.465 1.00 88.44 79 VAL A N 1
ATOM 610 C CA . VAL A 1 79 ? 4.968 5.958 6.192 1.00 88.44 79 VAL A CA 1
ATOM 611 C C . VAL A 1 79 ? 5.563 4.692 5.596 1.00 88.44 79 VAL A C 1
ATOM 613 O O . VAL A 1 79 ? 6.787 4.561 5.493 1.00 88.44 79 VAL A O 1
ATOM 616 N N . HIS A 1 80 ? 4.694 3.756 5.234 1.00 90.38 80 HIS A N 1
ATOM 617 C CA . HIS A 1 80 ? 5.061 2.562 4.486 1.00 90.38 80 HIS A CA 1
ATOM 618 C C . HIS A 1 80 ? 4.744 2.771 3.014 1.00 90.38 80 HIS A C 1
ATOM 620 O O . HIS A 1 80 ? 3.760 3.419 2.676 1.00 90.38 80 HIS A O 1
ATOM 626 N N . ILE A 1 81 ? 5.584 2.216 2.153 1.00 90.81 81 ILE A N 1
ATOM 627 C CA . ILE A 1 81 ? 5.371 2.125 0.718 1.00 90.81 81 ILE A CA 1
ATOM 628 C C . ILE A 1 81 ? 5.088 0.664 0.397 1.00 90.81 81 ILE A C 1
ATOM 630 O O . ILE A 1 81 ? 5.901 -0.213 0.706 1.00 90.81 81 ILE A O 1
ATOM 634 N N . LEU A 1 82 ? 3.940 0.436 -0.226 1.00 91.06 82 LEU A N 1
ATOM 635 C CA . LEU A 1 82 ? 3.577 -0.799 -0.896 1.00 91.06 82 LEU A CA 1
ATOM 636 C C . LEU A 1 82 ? 3.913 -0.641 -2.380 1.00 91.06 82 LEU A C 1
ATOM 638 O O . LEU A 1 82 ? 3.611 0.396 -2.979 1.00 91.06 82 LEU A O 1
ATOM 642 N N . ALA A 1 83 ? 4.568 -1.640 -2.957 1.00 89.75 83 ALA A N 1
ATOM 643 C CA . ALA A 1 83 ? 5.001 -1.618 -4.348 1.00 89.75 83 ALA A CA 1
ATOM 644 C C . ALA A 1 83 ? 4.968 -3.016 -4.955 1.00 89.75 83 ALA A C 1
ATOM 646 O O . ALA A 1 83 ? 5.277 -3.990 -4.272 1.00 89.75 83 ALA A O 1
ATOM 647 N N . HIS A 1 84 ? 4.699 -3.104 -6.253 1.00 86.56 84 HIS A N 1
ATOM 648 C CA . HIS A 1 84 ? 4.925 -4.343 -6.993 1.00 86.56 84 HIS A CA 1
ATOM 649 C C . HIS A 1 84 ? 6.411 -4.596 -7.197 1.00 86.56 84 HIS A C 1
ATOM 651 O O . HIS A 1 84 ? 7.189 -3.686 -7.519 1.00 86.56 84 HIS A O 1
ATOM 657 N N . ARG A 1 85 ? 6.827 -5.851 -7.034 1.00 79.00 85 ARG A N 1
ATOM 658 C CA . ARG A 1 85 ? 8.179 -6.260 -7.397 1.00 79.00 85 ARG A CA 1
ATOM 659 C C . ARG A 1 85 ? 8.306 -6.305 -8.919 1.00 79.00 85 ARG A C 1
ATOM 661 O O . ARG A 1 85 ? 7.579 -7.019 -9.592 1.00 79.00 85 ARG A O 1
ATOM 668 N N . ILE A 1 86 ? 9.294 -5.588 -9.452 1.00 73.38 86 ILE A N 1
ATOM 669 C CA . ILE A 1 86 ? 9.638 -5.646 -10.878 1.00 73.38 86 ILE A CA 1
ATOM 670 C C . ILE A 1 86 ? 10.708 -6.719 -11.082 1.00 73.38 86 ILE A C 1
ATOM 672 O O . ILE A 1 86 ? 11.853 -6.543 -10.640 1.00 73.38 86 ILE A O 1
ATOM 676 N N . HIS A 1 87 ? 10.352 -7.808 -11.762 1.00 68.19 87 HIS A N 1
ATOM 677 C CA . HIS A 1 87 ? 11.306 -8.819 -12.209 1.00 68.19 87 HIS A CA 1
ATOM 678 C C . HIS A 1 87 ? 11.978 -8.412 -13.529 1.00 68.19 87 HIS A C 1
ATOM 680 O O . HIS A 1 87 ? 11.533 -7.513 -14.234 1.00 68.19 87 HIS A O 1
ATOM 686 N N . ARG A 1 88 ? 13.138 -9.017 -13.814 1.00 58.25 88 ARG A N 1
ATOM 687 C CA . ARG A 1 88 ? 14.141 -8.528 -14.778 1.00 58.25 88 ARG A CA 1
ATOM 688 C C . ARG A 1 88 ? 13.639 -8.404 -16.228 1.00 58.25 88 ARG A C 1
ATOM 690 O O . ARG A 1 88 ? 14.263 -7.659 -16.972 1.00 58.25 88 ARG A O 1
ATOM 697 N N . TYR A 1 89 ? 12.550 -9.080 -16.615 1.00 52.94 89 TYR A N 1
ATOM 698 C CA . TYR A 1 89 ? 12.110 -9.127 -18.018 1.00 52.94 89 TYR A CA 1
ATOM 699 C C . TYR A 1 89 ? 10.602 -9.090 -18.276 1.00 52.94 89 TYR A C 1
ATOM 701 O O . TYR A 1 89 ? 10.250 -8.727 -19.392 1.00 52.94 89 TYR A O 1
ATOM 709 N N . GLU A 1 90 ? 9.738 -9.387 -17.305 1.00 53.56 90 GLU A N 1
ATOM 710 C CA . GLU A 1 90 ? 8.283 -9.287 -17.459 1.00 53.56 90 GLU A CA 1
ATOM 711 C C . GLU A 1 90 ? 7.586 -9.359 -16.092 1.00 53.56 90 GLU A C 1
ATOM 713 O O . GLU A 1 90 ? 8.090 -9.989 -15.160 1.00 53.56 90 GLU A O 1
ATOM 718 N N . GLU A 1 91 ? 6.447 -8.669 -16.042 1.00 53.62 91 GLU A N 1
ATOM 719 C CA . GLU A 1 91 ? 5.382 -8.665 -15.035 1.00 53.62 91 GLU A CA 1
ATOM 720 C C . GLU A 1 91 ? 5.652 -8.095 -13.629 1.00 53.62 91 GLU A C 1
ATOM 722 O O . GLU A 1 91 ? 6.689 -8.272 -12.979 1.00 53.62 91 GLU A O 1
ATOM 727 N N . GLN A 1 92 ? 4.632 -7.356 -13.183 1.00 61.16 92 GLN A N 1
ATOM 728 C CA . GLN A 1 92 ? 4.392 -6.967 -11.802 1.00 61.16 92 GLN A CA 1
ATOM 729 C C . GLN A 1 92 ? 4.231 -8.261 -10.991 1.00 61.16 92 GLN A C 1
ATOM 731 O O . GLN A 1 92 ? 3.247 -8.975 -11.149 1.00 61.16 92 GLN A O 1
ATOM 736 N N . GLY A 1 93 ? 5.248 -8.604 -10.199 1.00 66.62 93 GLY A N 1
ATOM 737 C CA . GLY A 1 93 ? 5.236 -9.775 -9.324 1.00 66.62 93 GLY A CA 1
ATOM 738 C C . GLY A 1 93 ? 4.588 -9.476 -7.974 1.00 66.62 93 GLY A C 1
ATOM 739 O O . GLY A 1 93 ? 3.804 -8.542 -7.839 1.00 66.62 93 GLY A O 1
ATOM 740 N N . ASP A 1 94 ? 4.976 -10.240 -6.953 1.00 82.38 94 ASP A N 1
ATOM 741 C CA . ASP A 1 94 ? 4.463 -10.079 -5.592 1.00 82.38 94 ASP A CA 1
ATOM 742 C C . ASP A 1 94 ? 4.522 -8.628 -5.084 1.00 82.38 94 ASP A C 1
ATOM 744 O O . ASP A 1 94 ? 5.475 -7.878 -5.350 1.00 82.38 94 ASP A O 1
ATOM 748 N N . ILE A 1 95 ? 3.543 -8.263 -4.259 1.00 86.12 95 ILE A N 1
ATOM 749 C CA . ILE A 1 95 ? 3.532 -6.974 -3.577 1.00 86.12 95 ILE A CA 1
ATOM 750 C C . ILE A 1 95 ? 4.509 -7.019 -2.401 1.00 86.12 95 ILE A C 1
ATOM 752 O O . ILE A 1 95 ? 4.561 -7.980 -1.637 1.00 86.12 95 ILE A O 1
ATOM 756 N N . VAL A 1 96 ? 5.304 -5.965 -2.241 1.00 87.50 96 VAL A N 1
ATOM 757 C CA . VAL A 1 96 ? 6.238 -5.796 -1.124 1.00 87.50 96 VAL A CA 1
ATOM 758 C C . VAL A 1 96 ? 5.894 -4.549 -0.322 1.00 87.50 96 VAL A C 1
ATOM 760 O O . VAL A 1 96 ? 5.443 -3.548 -0.877 1.00 87.50 96 VAL A O 1
ATOM 763 N N . ALA A 1 97 ? 6.168 -4.590 0.981 1.00 86.12 97 ALA A N 1
ATOM 764 C CA . ALA A 1 97 ? 5.989 -3.463 1.889 1.00 86.12 97 ALA A CA 1
ATOM 765 C C . ALA A 1 97 ? 7.307 -3.069 2.559 1.00 86.12 97 ALA A C 1
ATOM 767 O O . ALA A 1 97 ? 8.029 -3.914 3.084 1.00 86.12 97 ALA A O 1
ATOM 768 N N . THR A 1 98 ? 7.613 -1.775 2.597 1.00 85.62 98 THR A N 1
ATOM 769 C CA . THR A 1 98 ? 8.780 -1.251 3.325 1.00 85.62 98 THR A CA 1
ATOM 770 C C . THR A 1 98 ? 8.523 0.157 3.835 1.00 85.62 98 THR A C 1
ATOM 772 O O . THR A 1 98 ? 7.727 0.898 3.272 1.00 85.62 98 THR A O 1
ATOM 775 N N . GLU A 1 99 ? 9.225 0.571 4.887 1.00 82.81 99 GLU A N 1
ATOM 776 C CA . GLU A 1 99 ? 9.236 1.975 5.305 1.00 82.81 99 GLU A CA 1
ATOM 777 C C . GLU A 1 99 ? 9.822 2.867 4.192 1.00 82.81 99 GLU A C 1
ATOM 779 O O . GLU A 1 99 ? 10.812 2.498 3.551 1.00 82.81 99 GLU A O 1
ATOM 784 N N . GLU A 1 100 ? 9.243 4.058 3.990 1.00 78.94 100 GLU A N 1
ATOM 785 C CA . GLU A 1 100 ? 9.616 5.006 2.923 1.00 78.94 100 GLU A CA 1
ATOM 786 C C . GLU A 1 100 ? 11.118 5.328 2.920 1.00 78.94 100 GLU A C 1
ATOM 788 O O . GLU A 1 100 ? 11.765 5.314 1.875 1.00 78.94 100 GLU A O 1
ATOM 793 N N . ARG A 1 101 ? 11.714 5.525 4.104 1.00 74.62 101 ARG A N 1
ATOM 794 C CA . ARG A 1 101 ? 13.149 5.838 4.257 1.00 74.62 101 ARG A CA 1
ATOM 795 C C . ARG A 1 101 ? 14.082 4.718 3.787 1.00 74.62 101 ARG A C 1
ATOM 797 O O . ARG A 1 101 ? 15.259 4.971 3.530 1.00 74.62 101 ARG A O 1
ATOM 804 N N . THR A 1 102 ? 13.569 3.495 3.695 1.00 74.75 102 THR A N 1
ATOM 805 C CA . THR A 1 102 ? 14.329 2.294 3.332 1.00 74.75 102 THR A CA 1
ATOM 806 C C . THR A 1 102 ? 14.024 1.844 1.902 1.00 74.75 102 THR A C 1
ATOM 808 O O . THR A 1 102 ? 14.770 1.038 1.353 1.00 74.75 102 THR A O 1
ATOM 811 N N . PHE A 1 103 ? 12.997 2.409 1.257 1.00 69.25 103 PHE A N 1
ATOM 812 C CA . PHE A 1 103 ? 12.528 1.999 -0.069 1.00 69.25 103 PHE A CA 1
ATOM 813 C C . PHE A 1 103 ? 13.636 2.010 -1.135 1.00 69.25 103 PHE A C 1
ATOM 815 O O . PHE A 1 103 ? 13.807 1.033 -1.859 1.00 69.25 103 PHE A O 1
ATOM 822 N N . SER A 1 104 ? 14.469 3.054 -1.171 1.00 63.84 104 SER A N 1
ATOM 823 C CA . SER A 1 104 ? 15.568 3.178 -2.146 1.00 63.84 104 SER A CA 1
ATOM 824 C C . SER A 1 104 ? 16.769 2.265 -1.868 1.00 63.84 104 SER A C 1
ATOM 826 O O . SER A 1 104 ? 17.641 2.125 -2.720 1.00 63.84 104 SER A O 1
ATOM 828 N N . LYS A 1 105 ? 16.853 1.676 -0.669 1.00 59.06 105 LYS A N 1
ATOM 829 C CA . LYS A 1 105 ? 17.972 0.827 -0.212 1.00 59.06 105 LYS A CA 1
ATOM 830 C C . LYS A 1 105 ? 17.582 -0.641 -0.087 1.00 59.06 105 LYS A C 1
ATOM 832 O O . LYS A 1 105 ? 18.379 -1.457 0.373 1.00 59.06 105 LYS A O 1
ATOM 837 N N . ALA A 1 106 ? 16.337 -0.959 -0.409 1.00 54.12 106 ALA A N 1
ATOM 838 C CA . ALA A 1 106 ? 15.774 -2.232 -0.052 1.00 54.12 106 ALA A CA 1
ATOM 839 C C . ALA A 1 106 ? 16.390 -3.371 -0.875 1.00 54.12 106 ALA A C 1
ATOM 841 O O . ALA A 1 106 ? 16.289 -3.406 -2.100 1.00 54.12 106 ALA A O 1
ATOM 842 N N . GLY A 1 107 ? 17.036 -4.301 -0.168 1.00 58.25 107 GLY A N 1
ATOM 843 C CA . GLY A 1 107 ? 17.470 -5.592 -0.695 1.00 58.25 107 GLY A CA 1
ATOM 844 C C . GLY A 1 107 ? 16.293 -6.565 -0.850 1.00 58.25 107 GLY A C 1
ATOM 845 O O . GLY A 1 107 ? 15.203 -6.189 -1.275 1.00 58.25 107 GLY A O 1
ATOM 846 N N . ARG A 1 108 ? 16.490 -7.841 -0.498 1.00 61.78 108 ARG A N 1
ATOM 847 C CA . ARG A 1 108 ? 15.423 -8.859 -0.529 1.00 61.78 108 ARG A CA 1
ATOM 848 C C . ARG A 1 108 ? 14.360 -8.571 0.546 1.00 61.78 108 ARG A C 1
ATOM 850 O O . ARG A 1 108 ? 14.499 -9.024 1.674 1.00 61.78 108 ARG A O 1
ATOM 857 N N . ILE A 1 109 ? 13.315 -7.821 0.200 1.00 75.19 109 ILE A N 1
ATOM 858 C CA . ILE A 1 109 ? 12.096 -7.681 1.022 1.00 75.19 109 ILE A CA 1
ATOM 859 C C . ILE A 1 109 ? 11.216 -8.927 0.822 1.00 75.19 109 ILE A C 1
ATOM 861 O O . ILE A 1 109 ? 11.176 -9.465 -0.280 1.00 75.19 109 ILE A O 1
ATOM 865 N N . ALA A 1 110 ? 10.518 -9.417 1.843 1.00 78.50 110 ALA A N 1
ATOM 866 C CA . ALA A 1 110 ? 9.538 -10.490 1.656 1.00 78.50 110 ALA A CA 1
ATOM 867 C C . ALA A 1 110 ? 8.276 -9.976 0.933 1.00 78.50 110 ALA A C 1
ATOM 869 O O . ALA A 1 110 ? 7.905 -8.811 1.074 1.00 78.50 110 ALA A O 1
ATOM 870 N N . ALA A 1 111 ? 7.632 -10.842 0.153 1.00 86.31 111 ALA A N 1
ATOM 871 C CA . ALA A 1 111 ? 6.296 -10.576 -0.370 1.00 86.31 111 ALA A CA 1
ATOM 872 C C . ALA A 1 111 ? 5.287 -10.456 0.782 1.00 86.31 111 ALA A C 1
ATOM 874 O O . ALA A 1 111 ? 5.460 -11.099 1.820 1.00 86.31 111 ALA A O 1
ATOM 875 N N . VAL A 1 112 ? 4.247 -9.648 0.598 1.00 89.62 112 VAL A N 1
ATOM 876 C CA . VAL A 1 112 ? 3.142 -9.507 1.546 1.00 89.62 112 VAL A CA 1
ATOM 877 C C . VAL A 1 112 ? 1.810 -9.627 0.827 1.00 89.62 112 VAL A C 1
ATOM 879 O O . VAL A 1 112 ? 1.637 -9.113 -0.276 1.00 89.62 112 VAL A O 1
ATOM 882 N N . ASP A 1 113 ? 0.855 -10.249 1.504 1.00 91.50 113 ASP A N 1
ATOM 883 C CA . ASP A 1 113 ? -0.547 -10.165 1.128 1.00 91.50 113 ASP A CA 1
ATOM 884 C C . ASP A 1 113 ? -1.166 -8.890 1.688 1.00 91.50 113 ASP A C 1
ATOM 886 O O . ASP A 1 113 ? -0.825 -8.455 2.793 1.00 91.50 113 ASP A O 1
ATOM 890 N N . ILE A 1 114 ? -2.084 -8.303 0.923 1.00 93.25 114 ILE A N 1
ATOM 891 C CA . ILE A 1 114 ? -2.841 -7.121 1.324 1.00 93.25 114 ILE A CA 1
ATOM 892 C C . ILE A 1 114 ? -4.312 -7.495 1.419 1.00 93.25 114 ILE A C 1
ATOM 894 O O . ILE A 1 114 ? -4.882 -8.088 0.504 1.00 93.25 114 ILE A O 1
ATOM 898 N N . VAL A 1 115 ? -4.927 -7.095 2.525 1.00 94.56 115 VAL A N 1
ATOM 899 C CA . VAL A 1 115 ? -6.359 -7.235 2.762 1.00 94.56 115 VAL A CA 1
ATOM 900 C C . VAL A 1 115 ? -6.946 -5.856 3.031 1.00 94.56 115 VAL A C 1
ATOM 902 O O . VAL A 1 115 ? -6.558 -5.180 3.986 1.00 94.56 115 VAL A O 1
ATOM 905 N N . ARG A 1 116 ? -7.887 -5.433 2.193 1.00 95.38 116 ARG A N 1
ATOM 906 C CA . ARG A 1 116 ? -8.709 -4.246 2.398 1.00 95.38 116 ARG A CA 1
ATOM 907 C C . ARG A 1 11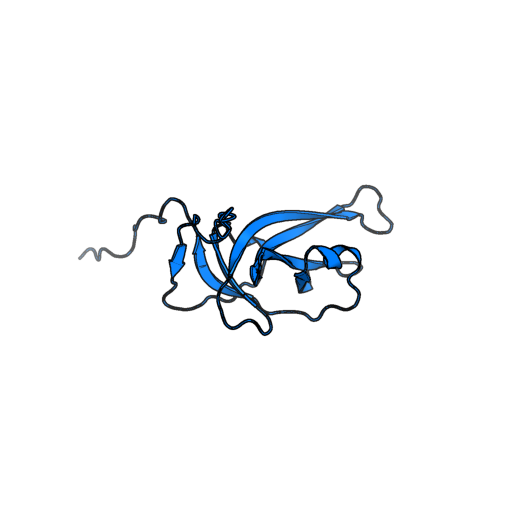6 ? -9.814 -4.561 3.395 1.00 95.38 116 ARG A C 1
ATOM 909 O O . ARG A 1 116 ? -10.528 -5.548 3.267 1.00 95.38 116 ARG A O 1
ATOM 916 N N . THR A 1 117 ? -9.955 -3.701 4.392 1.00 93.69 117 THR A N 1
ATOM 917 C CA . THR A 1 117 ? -11.000 -3.802 5.419 1.00 93.69 117 THR A CA 1
ATOM 918 C C . THR A 1 117 ? -11.958 -2.625 5.378 1.00 93.69 117 THR A C 1
ATOM 920 O O . THR A 1 117 ? -13.074 -2.747 5.862 1.00 93.69 117 THR A O 1
ATOM 923 N N . HIS A 1 118 ? -11.535 -1.484 4.826 1.00 93.44 118 HIS A N 1
ATOM 924 C CA . HIS A 1 118 ? -12.406 -0.332 4.623 1.00 93.44 118 HIS A CA 1
ATOM 925 C C . HIS A 1 118 ? -12.163 0.282 3.249 1.00 93.44 118 HIS A C 1
ATOM 927 O O . HIS A 1 118 ? -11.017 0.319 2.796 1.00 93.44 118 HIS A O 1
ATOM 933 N N . ILE A 1 119 ? -13.222 0.814 2.644 1.00 90.19 119 ILE A N 1
ATOM 934 C CA . ILE A 1 119 ? -13.151 1.601 1.408 1.00 90.19 119 ILE A CA 1
ATOM 935 C C . ILE A 1 119 ? -13.206 3.089 1.768 1.00 90.19 119 ILE A C 1
ATOM 937 O O . ILE A 1 119 ? -14.079 3.507 2.533 1.00 90.19 119 ILE A O 1
ATOM 941 N N . GLY A 1 120 ? -12.263 3.873 1.254 1.00 84.94 120 GLY A N 1
ATOM 942 C CA . GLY A 1 120 ? -12.190 5.321 1.423 1.00 84.94 120 GLY A CA 1
ATOM 943 C C . GLY A 1 120 ? -13.133 6.075 0.489 1.00 84.94 120 GLY A C 1
ATOM 944 O O . GLY A 1 120 ? -13.440 5.619 -0.607 1.00 84.94 120 GLY A O 1
ATOM 945 N N . GLY A 1 121 ? -13.585 7.263 0.901 1.00 65.69 121 GLY A N 1
ATOM 946 C CA . GLY A 1 121 ? -14.278 8.169 -0.013 1.00 65.69 121 GLY A CA 1
ATOM 947 C C . GLY A 1 121 ? -14.921 9.385 0.648 1.00 65.69 121 GLY A C 1
ATOM 948 O O . GLY A 1 121 ? -15.615 9.265 1.649 1.00 65.69 121 GLY A O 1
ATOM 949 N N . SER A 1 122 ? -14.774 10.557 0.014 1.00 48.00 122 SER A N 1
ATOM 950 C CA . SER A 1 122 ? -15.546 11.778 0.327 1.00 48.00 122 SER A CA 1
ATOM 951 C C . SER A 1 122 ? -16.980 11.766 -0.214 1.00 48.00 122 SER A C 1
ATOM 953 O O . SER A 1 122 ? -17.693 12.757 -0.080 1.00 48.00 122 SER A O 1
ATOM 955 N N . ARG A 1 123 ? -17.417 10.679 -0.849 1.00 46.03 123 ARG A N 1
ATOM 956 C CA . ARG A 1 123 ? -18.821 10.374 -1.126 1.00 46.03 123 ARG A CA 1
ATOM 957 C C . ARG A 1 123 ? -18.929 8.864 -1.163 1.00 46.03 123 ARG A C 1
ATOM 959 O O . ARG A 1 123 ? -18.323 8.251 -2.039 1.00 46.03 123 ARG A O 1
ATOM 966 N N . CYS A 1 124 ? -19.699 8.289 -0.240 1.00 45.34 124 CYS A N 1
ATOM 967 C CA . CYS A 1 124 ? -20.277 6.964 -0.410 1.00 45.34 124 CYS A CA 1
ATOM 968 C C . CYS A 1 124 ? -20.631 6.797 -1.891 1.00 45.34 124 CYS A C 1
ATOM 970 O O . CYS A 1 124 ? -21.332 7.655 -2.441 1.00 45.34 124 CYS A O 1
ATOM 972 N N . ARG A 1 125 ? -20.146 5.738 -2.549 1.00 42.69 125 ARG A N 1
ATOM 973 C CA . ARG A 1 125 ? -20.840 5.215 -3.729 1.00 42.69 125 ARG A CA 1
ATOM 974 C C . ARG A 1 125 ? -22.276 5.003 -3.266 1.00 42.69 125 ARG A C 1
ATOM 976 O O . ARG A 1 125 ? -22.549 4.081 -2.506 1.00 42.69 125 ARG A O 1
ATOM 983 N N . VAL A 1 126 ? -23.134 5.964 -3.585 1.00 39.34 126 VAL A N 1
ATOM 984 C CA . VAL A 1 126 ? -24.535 5.955 -3.205 1.00 39.34 126 VAL A CA 1
ATOM 985 C C . VAL A 1 126 ? -25.116 4.670 -3.774 1.00 39.34 126 VAL A C 1
ATOM 987 O O . VAL A 1 126 ? -24.948 4.385 -4.959 1.00 39.34 126 VAL A O 1
ATOM 990 N N . GLU A 1 127 ? -25.710 3.889 -2.877 1.00 46.69 127 GLU A N 1
ATOM 991 C CA . GLU A 1 127 ? -26.780 2.929 -3.121 1.00 46.69 127 GLU A CA 1
ATOM 992 C C . GLU A 1 127 ? -27.437 3.070 -4.500 1.00 46.69 127 GLU A C 1
ATOM 994 O O . GLU A 1 127 ? -27.961 4.128 -4.853 1.00 46.69 127 GLU A O 1
ATOM 999 N N . GLY A 1 128 ? -27.477 1.976 -5.256 1.00 43.00 128 GLY A N 1
ATOM 1000 C CA . GLY A 1 128 ? -28.356 1.888 -6.412 1.00 43.00 128 GLY A CA 1
ATOM 1001 C C . GLY A 1 128 ? -27.908 0.860 -7.432 1.00 43.00 128 GLY A C 1
ATOM 1002 O O . GLY A 1 128 ? -27.333 1.224 -8.453 1.00 43.00 128 GLY A O 1
ATOM 1003 N N . ASN A 1 129 ? -28.230 -0.415 -7.195 1.00 42.50 129 ASN A N 1
ATOM 1004 C CA . ASN A 1 129 ? -29.296 -1.078 -7.961 1.00 42.50 129 ASN A CA 1
ATOM 1005 C C . ASN A 1 129 ? -29.160 -2.612 -7.940 1.00 42.50 129 ASN A C 1
ATOM 1007 O O . ASN A 1 129 ? -28.535 -3.146 -8.846 1.00 42.50 129 ASN A O 1
ATOM 1011 N N . GLN A 1 130 ? -29.793 -3.299 -6.979 1.00 41.94 130 GLN A N 1
ATOM 1012 C CA . GLN A 1 130 ? -30.536 -4.565 -7.170 1.00 41.94 130 GLN A CA 1
ATOM 1013 C C . GLN A 1 130 ? -31.498 -4.757 -5.972 1.00 41.94 130 GLN A C 1
ATOM 1015 O O . GLN A 1 130 ? -31.116 -4.352 -4.873 1.00 41.94 130 GLN A O 1
ATOM 1020 N N . PRO A 1 131 ? -32.669 -5.424 -6.084 1.00 47.62 131 PRO A N 1
ATOM 1021 C CA . PRO A 1 131 ? -33.451 -5.826 -7.262 1.00 47.62 131 PRO A CA 1
ATOM 1022 C C . PRO A 1 131 ? -34.930 -5.355 -7.177 1.00 47.62 131 PRO A C 1
ATOM 1024 O O . PRO A 1 131 ? -35.510 -5.289 -6.097 1.00 47.62 131 PRO A O 1
ATOM 1027 N N . ALA A 1 132 ? -35.588 -5.092 -8.309 1.00 37.59 132 ALA A N 1
ATOM 1028 C CA . ALA A 1 132 ? -37.053 -5.067 -8.360 1.00 37.59 132 ALA A CA 1
ATOM 1029 C C . ALA A 1 132 ? -37.518 -6.134 -9.349 1.00 37.59 132 ALA A C 1
ATO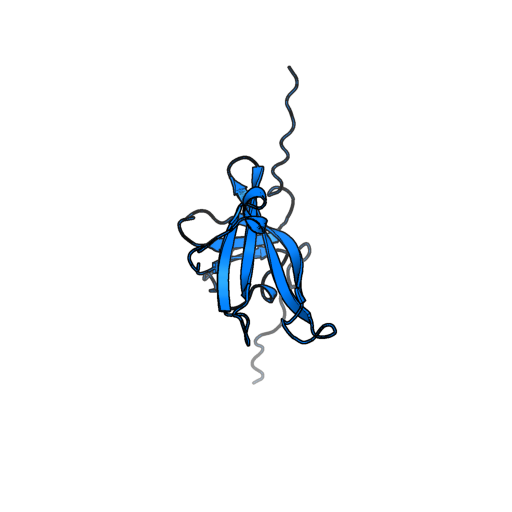M 1031 O O . ALA A 1 132 ? -37.496 -5.950 -10.564 1.00 37.59 132 ALA A O 1
ATOM 1032 N N . GLU A 1 133 ? -37.863 -7.278 -8.770 1.00 47.56 133 GLU A N 1
ATOM 1033 C CA . GLU A 1 133 ? -38.750 -8.289 -9.324 1.00 47.56 133 GLU A CA 1
ATOM 1034 C C . GLU A 1 133 ? -39.948 -7.592 -9.993 1.00 47.56 133 GLU A C 1
ATOM 1036 O O . GLU A 1 133 ? -40.681 -6.837 -9.350 1.00 47.56 133 GLU A O 1
ATOM 1041 N N . VAL A 1 134 ? -40.110 -7.789 -11.300 1.00 45.91 134 VAL A N 1
ATOM 1042 C CA . VAL A 1 134 ? -41.347 -7.462 -12.014 1.00 45.91 134 VAL A CA 1
ATOM 1043 C C . VAL A 1 134 ? -42.052 -8.775 -12.310 1.00 45.91 134 VAL A C 1
ATOM 1045 O O . VAL A 1 134 ? -41.443 -9.695 -12.856 1.00 45.91 134 VAL A O 1
ATOM 1048 N N . ALA A 1 135 ? -43.301 -8.800 -11.847 1.00 45.47 135 ALA A N 1
ATOM 1049 C CA . ALA A 1 135 ? -44.281 -9.879 -11.833 1.00 45.47 135 ALA A CA 1
ATOM 1050 C C . ALA A 1 135 ? -44.465 -10.639 -13.155 1.00 45.47 135 ALA A C 1
ATOM 1052 O O . ALA A 1 135 ? -44.302 -10.023 -14.234 1.00 45.47 135 ALA A O 1
#

=== Feature glossary ===
A reading guide for the features in this record.

Start from the sequence.

  · Sequence gives the chain of amino acids in standard one-letter code (A=alanine, C=cysteine, …, Y=tyrosine), read N→C. It is the only feature that is directly encoded by the gene; all structural features are derived from the folded form of this sequence.

Fold it, and you get atomic coordinates and the backbone conformation that goes with them.

  · Structure coordinates are given as an mmCIF _atom_site loop: one row per atom with element, residue name, chain id, sequence number, and x/y/z position in Å. Only the four main-chain atoms per residue are included here; side chains are omitted to keep the record compact.

  · Backbone dihedral angles. Every residue except chain termini has a φ (preceding-C → N → Cα → C) and a ψ (N → Cα → C → next-N). They are reported in degrees following the IUPAC sign convention. Secondary structure is essentially a statement about which (φ, ψ) basin each residue occupies.

  · Eight-state secondary structure (DSSP): H is the canonical α-helix, G the tighter 3₁₀-helix, I the wider π-helix; E/B are β-structure, T and S are turns and bends, and '-' is everything else. DSSP derives these from the pattern of main-chain N–H···O=C hydrogen bonds, not from the sequence.

  · SS3 is a coarse helix/strand/coil call (letters a/b/c) made by the P-SEA algorithm from inter-Cα distances and dihedrals. It is less detailed than DSSP but needs only Cα positions.

Summarize the fold with a handful of shape descriptors and a per-residue structural alphabet.

  · Radius of gyration (Rg) is the root-mean-square distance of Cα atoms from their centroid — a single number for overall size and compactness. A globular domain of N residues has Rg ≈ 2.2·N^0.38 Å; an extended or disordered chain has a much larger Rg. The Cα contact count is the number of residue pairs whose Cα atoms are within 8 Å and are more than four positions apart in sequence — a standard proxy for tertiary packing density. The bounding box is the smallest axis-aligned box enclosing all Cα atoms.

  · 3Di is Foldseek's structural alphabet. Each residue is assigned one of twenty discrete states based on how its Cα sits relative to its spatial (not sequential) neighbors. Aligning 3Di strings finds structural homologs roughly as well as full 3D superposition, but orders of magnitude faster.

  · Solvent-accessible surface area (SASA) is the area in Å² traced out by the centre of a 1.4 Å probe sphere (a water molecule) rolled over the protein's van der Waals surface (Shrake–Rupley / Lee–Richards construction). Buried residues have near-zero SASA; fully exposed residues can exceed 200 Å². The total SASA scales roughly with the number of surface residues.

Ask how reliable the model is.

  · For AlphaFold models, the B-factor field carries pLDDT — the model's own estimate of local accuracy on a 0–100 scale. Regions with pLDDT<50 should be treated as essentially unmodeled; they often correspond to intrinsically disordered segments.

  · For experimental (PDB) structures, the B-factor (temperature factor) quantifies the positional spread of each atom in the crystal — a combination of thermal vibration and static disorder — in units of Å². High B-factors mark flexible loops or poorly resolved regions; low B-factors mark the rigid, well-ordered core.

  · Predicted Aligned Error (PAE) is an AlphaFold confidence matrix: entry (i, j) is the expected error in the position of residue j, in ångströms, when the prediction is superimposed on the true structure at residue i. Low PAE within a block of residues means that block is internally rigid and well-predicted; high PAE between two blocks means their relative placement is uncertain even if each block individually is confident.

Place it in context: what it resembles, what it is annotated as, and how it looks.

  · Structural nearest neighbors (via Foldseek easy-search vs the PDB). Reported per hit: target PDB id, E-value, and alignment TM-score. A TM-score above ~0.5 is the conventional threshold for 'same fold'.

  · Functional annotations link the protein to curated databases. InterPro entries identify conserved domains and families by matching the sequence against member-database signatures (Pfam, PROSITE, CDD, …). Gene Ontology (GO) terms describe molecular function, biological process, and cellular component in a controlled vocabulary. CATH places the structure in a hierarchical fold classification (Class/Architecture/Topology/Homologous-superfamily). The organism is the source species.

  · The contact map is a binary N×N matrix image: pixel (i, j) is dark where Cα_i and Cα_j are within 8 Å and |i−j|>4. Because the |i−j|>4 filter removes local helical contacts, off-diagonal stripes parallel to the main diagonal indicate parallel β-sheets; stripes perpendicular to it indicate antiparallel β-sheets. The Ramachandran plot scatters every residue's (φ, ψ) pair against the sterically allowed regions. The PAE heatmap renders the predicted-aligned-error matrix.

  · Six rendered views show the 3D structure from the faces of a cube — i.e. along ±x, ±y, ±z. Rendering representation is drawn randomly per protein from cartoon (secondary-structure ribbons), sticks (backbone bonds), or molecular surface; coloring is either N→C rainbow (blue at the N-terminus through red at the 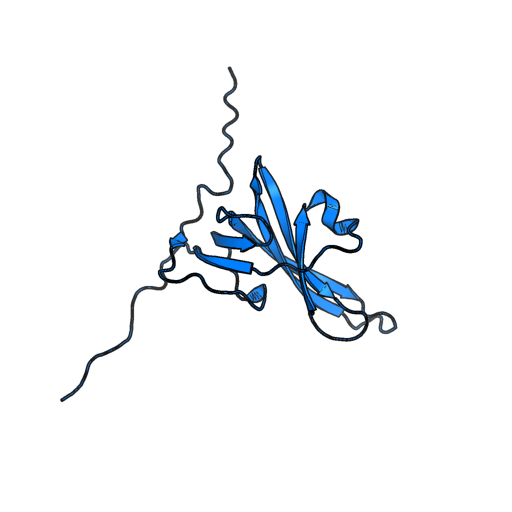C-terminus) or one color per chain.